Protein AF-A0A222XBS7-F1 (afdb_monomer)

Mean predicted aligned error: 4.64 Å

Nearest PDB structures (foldseek):
  6m87-assembly6_K  TM=3.406E-01  e=7.960E-01  Mus musculus
  4mhj-assembly7_J  TM=3.470E-01  e=5.100E+00  Mus musculus
  7k9z-assembly1_A  TM=3.052E-01  e=3.517E+00  Homo sapiens
  6o3g-assembly4_F  TM=3.095E-01  e=4.506E+00  Homo sapiens
  7mwn-assembly1_B  TM=2.338E-01  e=3.517E+00  Arabidopsis thaliana

Radius of gyration: 14.32 Å; Cα contacts (8 Å, |Δi|>4): 258; chains: 1; bounding box: 33×30×38 Å

Structure (mmCIF, N/CA/C/O backbone):
data_AF-A0A222XBS7-F1
#
_entry.id   AF-A0A222XBS7-F1
#
loop_
_atom_site.group_PDB
_atom_site.id
_atom_site.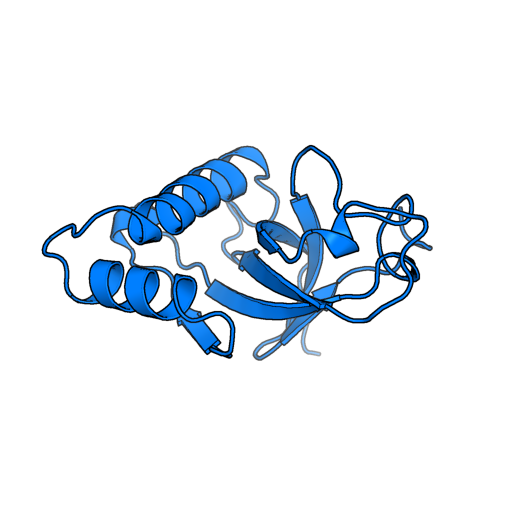type_symbol
_atom_site.label_atom_id
_atom_site.label_alt_id
_atom_site.label_comp_id
_atom_site.label_asym_id
_atom_site.label_entity_id
_atom_site.label_seq_id
_atom_site.pdbx_PDB_ins_code
_atom_site.Cartn_x
_atom_site.Cartn_y
_atom_site.Cartn_z
_atom_site.occupancy
_atom_site.B_iso_or_equiv
_atom_site.auth_seq_id
_atom_site.auth_comp_id
_atom_site.auth_asym_id
_atom_site.auth_atom_id
_atom_site.pdbx_PDB_model_num
ATOM 1 N N . MET A 1 1 ? 15.381 -9.037 20.025 1.00 43.22 1 MET A N 1
ATOM 2 C CA . MET A 1 1 ? 15.286 -9.435 18.605 1.00 43.22 1 MET A CA 1
ATOM 3 C C . MET A 1 1 ? 14.006 -8.826 18.069 1.00 43.22 1 MET A C 1
ATOM 5 O O . MET A 1 1 ? 12.941 -9.290 18.449 1.00 43.22 1 MET A O 1
ATOM 9 N N . ALA A 1 2 ? 14.094 -7.732 17.313 1.00 58.56 2 ALA A N 1
ATOM 10 C CA . ALA A 1 2 ? 12.919 -7.171 16.656 1.00 58.56 2 ALA A CA 1
ATOM 11 C C . ALA A 1 2 ? 12.590 -8.083 15.469 1.00 58.56 2 ALA A C 1
ATOM 13 O O . ALA A 1 2 ? 13.382 -8.199 14.538 1.00 58.56 2 ALA A O 1
ATOM 14 N N . ASN A 1 3 ? 11.491 -8.827 15.573 1.00 77.62 3 ASN A N 1
ATOM 15 C CA . ASN A 1 3 ? 11.035 -9.722 14.520 1.00 77.62 3 ASN A CA 1
ATOM 16 C C . ASN A 1 3 ? 10.213 -8.863 13.551 1.00 77.62 3 ASN A C 1
ATOM 18 O O . ASN A 1 3 ? 9.115 -8.448 13.910 1.00 77.62 3 ASN A O 1
ATOM 22 N N . ALA A 1 4 ? 10.758 -8.530 12.382 1.00 84.94 4 ALA A N 1
ATOM 23 C CA . ALA A 1 4 ? 10.040 -7.756 11.372 1.00 84.94 4 ALA A CA 1
ATOM 24 C C . ALA A 1 4 ? 9.126 -8.702 10.577 1.00 84.94 4 ALA A C 1
ATOM 26 O O . ALA A 1 4 ? 9.642 -9.548 9.835 1.00 84.94 4 ALA A O 1
ATOM 27 N N . PRO A 1 5 ? 7.789 -8.655 10.743 1.00 91.12 5 PRO A N 1
ATOM 28 C CA . PRO A 1 5 ? 6.917 -9.560 10.016 1.00 91.12 5 PRO A CA 1
ATOM 29 C C . PRO A 1 5 ? 6.955 -9.283 8.512 1.00 91.12 5 PRO A C 1
ATOM 31 O O . PRO A 1 5 ? 6.980 -8.136 8.064 1.00 91.12 5 PRO A O 1
ATOM 34 N N . LEU A 1 6 ? 6.899 -10.363 7.733 1.00 92.44 6 LEU A N 1
ATOM 35 C CA . LEU A 1 6 ? 6.630 -10.298 6.301 1.00 92.44 6 LEU A CA 1
ATOM 36 C C . LEU A 1 6 ? 5.175 -9.879 6.077 1.00 92.44 6 LEU A C 1
ATOM 38 O O . LEU A 1 6 ? 4.263 -10.641 6.426 1.00 92.44 6 LEU A O 1
ATOM 42 N N . VAL A 1 7 ? 5.001 -8.716 5.455 1.00 94.88 7 VAL A N 1
ATOM 43 C CA . VAL A 1 7 ? 3.720 -8.082 5.136 1.00 94.88 7 VAL A CA 1
ATOM 44 C C . VAL A 1 7 ? 3.527 -7.962 3.630 1.00 94.88 7 VAL A C 1
ATOM 46 O O . VAL A 1 7 ? 4.489 -7.896 2.860 1.00 94.88 7 VAL A O 1
ATOM 49 N N . PHE A 1 8 ? 2.268 -7.884 3.216 1.00 96.38 8 PHE A N 1
ATOM 50 C CA . PHE A 1 8 ? 1.899 -7.336 1.919 1.00 96.38 8 PHE A CA 1
ATOM 51 C C . PHE A 1 8 ? 1.577 -5.848 2.059 1.00 96.38 8 PHE A C 1
ATOM 53 O O . PHE A 1 8 ? 0.995 -5.408 3.049 1.00 96.38 8 PHE A O 1
ATOM 60 N N . ALA A 1 9 ? 1.962 -5.083 1.046 1.00 96.62 9 ALA A N 1
ATOM 61 C CA . ALA A 1 9 ? 1.707 -3.662 0.924 1.00 96.62 9 ALA A CA 1
ATOM 62 C C . ALA A 1 9 ? 1.010 -3.388 -0.412 1.00 96.62 9 ALA A C 1
ATOM 64 O O . ALA A 1 9 ? 1.493 -3.800 -1.468 1.00 96.62 9 ALA A O 1
ATOM 65 N N . ALA A 1 10 ? -0.127 -2.702 -0.371 1.00 97.56 10 ALA A N 1
ATOM 66 C CA . ALA A 1 10 ? -0.844 -2.260 -1.557 1.00 97.56 10 ALA A CA 1
ATOM 67 C C . ALA A 1 10 ? -0.351 -0.891 -2.026 1.00 97.56 10 ALA A C 1
ATOM 69 O O . ALA A 1 10 ? -0.157 0.021 -1.224 1.00 97.56 10 ALA A O 1
ATOM 70 N N . VAL A 1 11 ? -0.196 -0.733 -3.337 1.00 96.38 11 VAL A N 1
ATOM 71 C CA . VAL A 1 11 ? 0.113 0.551 -3.970 1.00 96.38 11 VAL A CA 1
ATOM 72 C C . VAL A 1 11 ? -1.174 1.365 -4.092 1.00 96.38 11 VAL A C 1
ATOM 74 O O . VAL A 1 11 ? -2.071 1.016 -4.863 1.00 96.38 11 VAL A O 1
ATOM 77 N N . VAL A 1 12 ? -1.247 2.461 -3.338 1.00 96.06 12 VAL A N 1
ATOM 78 C CA . VAL A 1 12 ? -2.358 3.427 -3.369 1.00 96.06 12 VAL A CA 1
ATOM 79 C C . VAL A 1 12 ? -2.185 4.389 -4.542 1.00 96.06 12 VAL A C 1
ATOM 81 O O . VAL A 1 12 ? -3.119 4.626 -5.302 1.00 96.06 12 VAL A O 1
ATOM 84 N N . GLN A 1 13 ? -0.968 4.904 -4.709 1.00 93.38 13 GLN A N 1
ATOM 85 C CA . GLN A 1 13 ? -0.567 5.810 -5.782 1.00 93.38 13 GLN A CA 1
ATOM 86 C C . GLN A 1 13 ? 0.900 5.558 -6.114 1.00 93.38 13 GLN A C 1
ATOM 88 O O . GLN A 1 13 ? 1.684 5.200 -5.241 1.00 93.38 13 GLN A O 1
ATOM 93 N N . ALA A 1 14 ? 1.285 5.740 -7.367 1.00 92.75 14 ALA A N 1
ATOM 94 C CA . ALA A 1 14 ? 2.671 5.642 -7.791 1.00 92.75 14 ALA A CA 1
ATOM 95 C C . ALA A 1 14 ? 2.890 6.511 -9.023 1.00 92.75 14 ALA A C 1
ATOM 97 O O . ALA A 1 14 ? 1.982 6.675 -9.839 1.00 92.75 14 ALA A O 1
ATOM 98 N N . ASN A 1 15 ? 4.099 7.050 -9.155 1.00 92.38 15 ASN A N 1
ATOM 99 C CA . ASN A 1 15 ? 4.522 7.694 -10.389 1.00 92.38 15 ASN A CA 1
ATOM 100 C C . ASN A 1 15 ? 4.479 6.692 -11.561 1.00 92.38 15 ASN A C 1
ATOM 102 O O . ASN A 1 15 ? 4.813 5.518 -11.388 1.00 92.38 15 ASN A O 1
ATOM 106 N N . SER A 1 16 ? 4.095 7.154 -12.754 1.00 90.19 16 SER A N 1
ATOM 107 C CA . SER A 1 16 ? 3.968 6.311 -13.951 1.00 90.19 16 SER A CA 1
ATOM 108 C C . SER A 1 16 ? 5.269 5.604 -14.343 1.00 90.19 16 SER A C 1
ATOM 110 O O . SER A 1 16 ? 5.205 4.485 -14.845 1.00 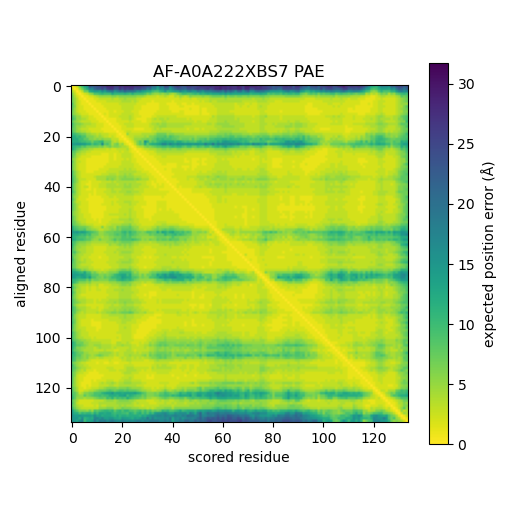90.19 16 SER A O 1
ATOM 112 N N . ALA A 1 17 ? 6.436 6.190 -14.048 1.00 91.12 17 ALA A N 1
ATOM 113 C CA . ALA A 1 17 ? 7.740 5.570 -14.296 1.00 91.12 17 ALA A CA 1
ATOM 114 C C . ALA A 1 17 ? 7.914 4.230 -13.561 1.00 91.12 17 ALA A C 1
ATOM 116 O O . ALA A 1 17 ? 8.646 3.362 -14.016 1.00 91.12 17 ALA A O 1
ATOM 117 N N . LEU A 1 18 ? 7.202 4.015 -12.449 1.00 91.81 18 LEU A N 1
ATOM 118 C CA . LEU A 1 18 ? 7.264 2.760 -11.694 1.00 91.81 18 LEU A CA 1
ATOM 119 C C . LEU A 1 18 ? 6.529 1.594 -12.368 1.00 91.81 18 LEU A C 1
ATOM 121 O O . LEU A 1 18 ? 6.628 0.462 -11.895 1.00 91.81 18 LEU A O 1
ATOM 125 N N . PHE A 1 19 ? 5.795 1.851 -13.452 1.00 91.25 19 PHE A N 1
ATOM 126 C CA . PHE A 1 19 ? 5.091 0.833 -14.234 1.00 91.25 19 PHE A CA 1
ATOM 127 C C . PHE A 1 19 ? 5.812 0.468 -15.537 1.00 91.25 19 PHE A C 1
ATOM 129 O O . PHE A 1 19 ? 5.403 -0.488 -16.195 1.00 91.25 19 PHE A O 1
ATOM 136 N N . ASP A 1 20 ? 6.871 1.195 -15.904 1.00 88.88 20 ASP A N 1
ATOM 137 C CA . ASP A 1 20 ? 7.667 0.921 -17.097 1.00 88.88 20 ASP A CA 1
ATOM 138 C C . ASP A 1 20 ? 9.011 0.281 -16.702 1.00 88.88 20 ASP A C 1
ATOM 140 O O . ASP A 1 20 ? 9.831 0.928 -16.051 1.00 88.88 20 ASP A O 1
ATOM 144 N N . PRO A 1 21 ? 9.280 -0.980 -17.088 1.00 83.75 21 PRO A N 1
ATOM 145 C CA . PRO A 1 21 ? 10.545 -1.638 -16.776 1.00 83.75 21 PRO A CA 1
ATOM 146 C C . PRO A 1 21 ? 11.755 -1.067 -17.529 1.00 83.75 21 PRO A C 1
ATOM 148 O O . PRO A 1 21 ? 12.886 -1.432 -17.202 1.00 83.75 21 PRO A O 1
ATOM 151 N N . ALA A 1 22 ? 11.549 -0.219 -18.543 1.00 84.88 22 ALA A N 1
ATOM 152 C CA . ALA A 1 22 ? 12.625 0.503 -19.217 1.00 84.88 22 ALA A CA 1
ATOM 153 C C . ALA A 1 22 ? 13.111 1.721 -18.412 1.00 84.88 22 ALA A C 1
ATOM 155 O O . ALA A 1 22 ? 14.231 2.190 -18.626 1.00 84.88 22 ALA A O 1
ATOM 156 N N . GLU A 1 23 ? 12.301 2.212 -17.472 1.00 83.50 23 GLU A N 1
ATOM 157 C CA . GLU A 1 23 ? 12.671 3.302 -16.580 1.00 83.50 23 GLU A CA 1
ATOM 158 C C . GLU A 1 23 ? 13.577 2.793 -15.447 1.00 83.50 23 GLU A C 1
ATOM 160 O O . GLU A 1 23 ? 13.410 1.699 -14.911 1.00 83.50 23 GLU A O 1
ATOM 165 N N . ALA A 1 24 ? 14.565 3.598 -15.053 1.00 75.94 24 ALA A N 1
ATOM 166 C CA . ALA A 1 24 ? 15.483 3.268 -13.952 1.00 75.94 24 ALA A CA 1
ATOM 167 C C . ALA A 1 24 ? 15.457 4.307 -12.821 1.00 75.94 24 ALA A C 1
ATOM 169 O O . ALA A 1 24 ? 16.155 4.168 -11.811 1.00 75.94 24 ALA A O 1
ATOM 170 N N . THR A 1 25 ? 14.652 5.354 -12.987 1.00 86.88 25 THR A N 1
ATOM 171 C CA . THR A 1 25 ? 14.639 6.518 -12.106 1.00 86.88 25 THR A CA 1
ATOM 172 C C . THR A 1 25 ? 13.940 6.198 -10.789 1.00 86.88 25 THR A C 1
ATOM 174 O O . THR A 1 25 ? 12.918 5.513 -10.760 1.00 86.88 25 THR A O 1
ATOM 177 N N . TRP A 1 26 ? 14.490 6.708 -9.686 1.00 89.50 26 TRP A N 1
ATOM 178 C CA . TRP A 1 26 ? 13.803 6.672 -8.400 1.00 89.50 26 TRP A CA 1
ATOM 179 C C . TRP A 1 26 ? 12.596 7.602 -8.437 1.00 89.50 26 TRP A C 1
ATOM 181 O O . TRP A 1 26 ? 12.738 8.790 -8.720 1.00 89.50 26 TRP A O 1
ATOM 191 N N . ALA A 1 27 ? 11.422 7.067 -8.131 1.00 91.62 27 ALA A N 1
ATOM 192 C CA . ALA A 1 27 ? 10.173 7.803 -8.193 1.00 91.62 27 ALA A CA 1
ATOM 193 C C . ALA A 1 27 ? 9.275 7.480 -6.985 1.00 91.62 27 ALA A C 1
ATOM 195 O O . ALA A 1 27 ? 9.395 6.399 -6.397 1.00 91.62 27 ALA A O 1
ATOM 196 N N . PRO A 1 28 ? 8.398 8.414 -6.579 1.00 92.88 28 PRO A N 1
ATOM 197 C CA . PRO A 1 28 ? 7.578 8.246 -5.390 1.00 92.88 28 PRO A CA 1
ATOM 198 C C . PRO A 1 28 ? 6.439 7.240 -5.605 1.00 92.88 28 PRO A C 1
ATOM 200 O O . PRO A 1 28 ? 5.818 7.167 -6.672 1.00 92.88 28 PRO A O 1
ATOM 203 N N . ALA A 1 29 ? 6.132 6.501 -4.544 1.00 94.00 29 ALA A N 1
ATOM 204 C CA . ALA A 1 29 ? 4.967 5.645 -4.404 1.00 94.00 29 ALA A CA 1
ATOM 205 C C . ALA A 1 29 ? 4.377 5.772 -2.998 1.00 94.00 29 ALA A C 1
ATOM 207 O O . ALA A 1 29 ? 5.094 5.877 -2.006 1.00 94.00 29 ALA A O 1
ATOM 208 N N . VAL A 1 30 ? 3.055 5.709 -2.915 1.00 95.69 30 VAL A N 1
ATOM 209 C CA . VAL A 1 30 ? 2.303 5.644 -1.669 1.00 95.69 30 VAL A CA 1
ATOM 210 C C . VAL A 1 30 ? 1.860 4.206 -1.452 1.00 95.69 30 VAL A C 1
ATOM 212 O O . VAL A 1 30 ? 1.138 3.633 -2.274 1.00 95.69 30 VAL A O 1
ATOM 215 N N . LEU A 1 31 ? 2.293 3.629 -0.337 1.00 96.19 31 LEU A N 1
ATOM 216 C CA . LEU A 1 31 ? 2.027 2.246 0.034 1.00 96.19 31 LEU A CA 1
ATOM 217 C C . LEU A 1 31 ? 1.149 2.181 1.275 1.00 96.19 31 LEU A C 1
ATOM 219 O O . LEU A 1 31 ? 1.296 2.988 2.190 1.00 96.19 31 LEU A O 1
ATOM 223 N N . LEU A 1 32 ? 0.280 1.177 1.319 1.00 96.88 32 LEU A N 1
ATOM 224 C CA . LEU A 1 32 ? -0.584 0.865 2.447 1.00 96.88 32 LEU A CA 1
ATOM 225 C C . LEU A 1 32 ? -0.330 -0.562 2.918 1.00 96.88 32 LEU A C 1
ATOM 227 O O . LEU A 1 32 ? -0.370 -1.490 2.116 1.00 96.88 32 LEU A O 1
ATOM 231 N N . TYR A 1 33 ? -0.101 -0.751 4.214 1.00 96.75 33 TYR A N 1
ATOM 232 C CA . TYR A 1 33 ? 0.112 -2.072 4.806 1.00 96.75 33 TYR A CA 1
ATOM 233 C C . TYR A 1 33 ? -0.463 -2.149 6.223 1.00 96.75 33 TYR A C 1
ATOM 235 O O . TYR A 1 33 ? -0.785 -1.138 6.848 1.00 96.75 33 TYR A O 1
ATOM 243 N N . THR A 1 34 ? -0.580 -3.364 6.749 1.00 95.75 34 THR A N 1
ATOM 244 C CA . THR A 1 34 ? -0.960 -3.619 8.141 1.00 95.75 34 THR A CA 1
ATOM 245 C C . THR A 1 34 ? -0.071 -4.704 8.735 1.00 95.75 34 THR A C 1
ATOM 247 O O . THR A 1 34 ? 0.478 -5.535 8.012 1.00 95.75 34 THR A O 1
ATOM 250 N N . THR A 1 35 ? 0.086 -4.683 10.055 1.00 94.12 35 THR A N 1
ATOM 251 C CA . THR A 1 35 ? 0.702 -5.758 10.842 1.00 94.12 35 THR A CA 1
ATOM 252 C C . THR A 1 35 ? -0.342 -6.608 11.572 1.00 94.12 35 THR A C 1
ATOM 254 O O . THR A 1 35 ? 0.034 -7.516 12.313 1.00 94.12 35 THR A O 1
ATOM 257 N N . ASP A 1 36 ? -1.638 -6.345 11.356 1.00 94.19 36 ASP A N 1
ATOM 258 C CA . ASP A 1 36 ? -2.730 -7.143 11.906 1.00 94.19 36 ASP A CA 1
ATOM 259 C C . ASP A 1 36 ? -2.666 -8.577 11.352 1.00 94.19 36 ASP A C 1
ATOM 261 O O . ASP A 1 36 ? -2.760 -8.757 10.134 1.00 94.19 36 ASP A O 1
ATOM 265 N N . PRO A 1 37 ? -2.522 -9.613 12.199 1.00 91.75 37 PRO A N 1
ATOM 266 C CA . PRO A 1 37 ? -2.340 -10.989 11.746 1.00 91.75 37 PRO A CA 1
ATOM 267 C C . PRO A 1 37 ? -3.434 -11.520 10.811 1.00 91.75 37 PRO A C 1
ATOM 269 O O . PRO A 1 37 ? -3.139 -12.398 10.001 1.00 91.75 37 PRO A O 1
ATOM 272 N N . ALA A 1 38 ? -4.668 -11.013 10.902 1.00 93.69 38 ALA A N 1
ATOM 273 C CA . ALA A 1 38 ? -5.770 -11.449 10.048 1.00 93.69 38 ALA A CA 1
ATOM 274 C C . ALA A 1 38 ? -5.647 -10.912 8.613 1.00 93.69 38 ALA A C 1
ATOM 276 O O . ALA A 1 38 ? -6.092 -11.573 7.678 1.00 93.69 38 ALA A O 1
ATOM 277 N N . HIS A 1 39 ? -5.007 -9.751 8.433 1.00 94.69 39 HIS A N 1
ATOM 278 C CA . HIS A 1 39 ? -4.940 -9.045 7.147 1.00 94.69 39 HIS A CA 1
ATOM 279 C C . HIS A 1 39 ? -3.512 -8.792 6.635 1.00 94.69 39 HIS A C 1
ATOM 281 O O . HIS A 1 39 ? -3.332 -8.287 5.528 1.00 94.69 39 HIS A O 1
ATOM 287 N N . ILE A 1 40 ? -2.481 -9.197 7.385 1.00 94.31 40 ILE A N 1
ATOM 288 C CA . ILE A 1 40 ? -1.056 -8.938 7.102 1.00 94.31 40 ILE A CA 1
ATOM 289 C C . ILE A 1 40 ? -0.587 -9.408 5.716 1.00 94.31 40 ILE A C 1
ATOM 291 O O . ILE A 1 40 ? 0.380 -8.878 5.168 1.00 94.31 40 ILE A O 1
ATOM 295 N N . ARG A 1 41 ? -1.266 -10.404 5.135 1.00 95.25 41 ARG A N 1
ATOM 296 C CA . ARG A 1 41 ? -1.030 -10.919 3.772 1.00 95.25 41 ARG A CA 1
ATOM 297 C C . ARG A 1 41 ? -2.322 -11.052 2.961 1.00 95.25 41 ARG A C 1
ATOM 299 O O . ARG A 1 41 ? -2.366 -11.788 1.978 1.00 95.25 41 ARG A O 1
ATOM 306 N N . ASP A 1 42 ? -3.372 -10.346 3.363 1.00 96.31 42 ASP A N 1
ATOM 307 C CA . ASP A 1 42 ? -4.639 -10.316 2.638 1.00 96.31 42 ASP A CA 1
ATOM 308 C C . ASP A 1 42 ? -4.568 -9.261 1.524 1.00 96.31 42 ASP A C 1
ATOM 310 O O . ASP A 1 42 ? -4.899 -8.087 1.702 1.00 96.31 42 ASP A O 1
ATOM 314 N N . GLY A 1 43 ? -4.065 -9.678 0.360 1.00 95.00 43 GLY A N 1
ATOM 315 C CA . GLY A 1 43 ? -3.888 -8.788 -0.790 1.00 95.00 43 GLY A CA 1
ATOM 316 C C . GLY A 1 43 ? -5.201 -8.239 -1.356 1.00 95.00 43 GLY A C 1
ATOM 317 O O . GLY A 1 43 ? -5.201 -7.169 -1.965 1.00 95.00 43 GLY A O 1
ATOM 318 N N . GLU A 1 44 ? -6.321 -8.940 -1.162 1.00 96.06 44 GLU A N 1
ATOM 319 C CA . GLU A 1 44 ? -7.626 -8.461 -1.613 1.00 96.06 44 GLU A CA 1
ATOM 320 C C . GLU A 1 44 ? -8.118 -7.329 -0.713 1.00 96.06 44 GLU A C 1
ATOM 322 O O . GLU A 1 44 ? -8.431 -6.245 -1.213 1.00 96.06 44 GLU A O 1
ATOM 327 N N . TRP A 1 45 ? -8.108 -7.540 0.605 1.00 97.25 45 TRP A N 1
ATOM 328 C CA . TRP A 1 45 ? -8.484 -6.510 1.569 1.00 97.25 45 TRP A CA 1
ATOM 329 C C . TRP A 1 45 ? -7.603 -5.264 1.437 1.00 97.25 45 TRP A C 1
ATOM 331 O O . TRP A 1 45 ? -8.121 -4.150 1.338 1.00 97.25 45 TRP A O 1
ATOM 341 N N . LEU A 1 46 ? -6.280 -5.441 1.335 1.00 97.62 46 LEU A N 1
ATOM 342 C CA . LEU A 1 46 ? -5.333 -4.333 1.169 1.00 97.62 46 LEU A CA 1
ATOM 343 C C . LEU A 1 46 ? -5.642 -3.494 -0.077 1.00 97.62 46 LEU A C 1
ATOM 345 O O . LEU A 1 46 ? -5.639 -2.265 -0.003 1.00 97.62 46 LEU A O 1
ATOM 349 N N . ARG A 1 47 ? -5.964 -4.135 -1.208 1.00 96.75 47 ARG A N 1
ATOM 350 C CA . ARG A 1 47 ? -6.393 -3.431 -2.426 1.00 96.75 47 ARG A CA 1
ATOM 351 C C . ARG A 1 47 ? -7.691 -2.665 -2.222 1.00 96.75 47 ARG A C 1
ATOM 353 O O . ARG A 1 47 ? -7.770 -1.512 -2.626 1.00 96.75 47 ARG A O 1
ATOM 360 N N . GLN A 1 48 ? -8.690 -3.271 -1.585 1.00 96.88 48 GLN A N 1
ATOM 361 C CA . GLN A 1 48 ? -9.968 -2.600 -1.330 1.00 96.88 48 GLN A CA 1
ATOM 362 C C . GLN A 1 48 ? -9.799 -1.371 -0.427 1.00 96.88 48 GLN A C 1
ATOM 364 O O . GLN A 1 48 ? -10.484 -0.364 -0.608 1.00 96.88 48 GLN A O 1
ATOM 369 N N . VAL A 1 49 ? -8.908 -1.426 0.568 1.00 97.31 49 VAL A N 1
ATOM 370 C CA . VAL A 1 49 ? -8.568 -0.250 1.386 1.00 97.31 49 VAL A CA 1
ATOM 371 C C . VAL A 1 49 ? -7.799 0.778 0.551 1.00 97.31 49 VAL A C 1
ATOM 373 O O . VAL A 1 49 ? -8.146 1.955 0.582 1.00 97.31 49 VAL A O 1
ATOM 376 N N . ALA A 1 50 ? -6.808 0.352 -0.236 1.00 97.19 50 ALA A N 1
ATOM 377 C CA . ALA A 1 50 ? -6.035 1.243 -1.098 1.00 97.19 50 ALA A CA 1
ATOM 378 C C . ALA A 1 50 ? -6.916 1.998 -2.107 1.00 97.19 50 ALA A C 1
ATOM 380 O O . ALA A 1 50 ? -6.769 3.208 -2.254 1.00 97.19 50 ALA A O 1
ATOM 381 N N . ASP A 1 51 ? -7.876 1.319 -2.736 1.00 96.06 51 ASP A N 1
ATOM 382 C CA . ASP A 1 51 ? -8.820 1.929 -3.678 1.00 96.06 51 ASP A CA 1
ATOM 383 C C . ASP A 1 51 ? -9.742 2.943 -2.980 1.00 96.06 51 ASP A C 1
ATOM 385 O O . ASP A 1 51 ? -10.002 4.023 -3.515 1.00 96.06 51 ASP A O 1
ATOM 389 N N . ARG A 1 52 ? -10.177 2.654 -1.744 1.00 95.94 52 ARG A N 1
ATOM 390 C CA . ARG A 1 52 ? -10.932 3.613 -0.920 1.00 95.94 52 ARG A CA 1
ATOM 391 C C . ARG A 1 52 ? -10.104 4.851 -0.575 1.00 95.94 52 ARG A C 1
ATOM 393 O O . ARG A 1 52 ? -10.634 5.954 -0.674 1.00 95.94 52 ARG A O 1
ATOM 400 N N . CYS A 1 53 ? -8.831 4.684 -0.214 1.00 95.44 53 CYS A N 1
ATOM 401 C CA . CYS A 1 53 ? -7.913 5.798 0.036 1.00 95.44 53 CYS A CA 1
ATOM 402 C C . CYS A 1 53 ? -7.697 6.640 -1.228 1.00 95.44 53 CYS A C 1
ATOM 404 O O . CYS A 1 53 ? -7.807 7.861 -1.171 1.00 95.44 53 CYS A O 1
ATOM 406 N N . ALA A 1 54 ? -7.444 6.002 -2.374 1.00 93.75 54 ALA A N 1
ATOM 407 C CA . ALA A 1 54 ? -7.236 6.693 -3.646 1.00 93.75 54 ALA A CA 1
ATOM 408 C C . ALA A 1 54 ? -8.460 7.533 -4.054 1.00 93.75 54 ALA A C 1
ATOM 410 O O . ALA A 1 54 ? -8.303 8.665 -4.510 1.00 93.75 54 ALA A O 1
ATOM 411 N N . ALA A 1 55 ? -9.675 7.032 -3.804 1.00 94.25 55 ALA A N 1
ATOM 412 C CA . ALA A 1 55 ? -10.917 7.751 -4.085 1.00 94.25 55 ALA A CA 1
ATOM 413 C C . ALA A 1 55 ? -11.090 9.051 -3.268 1.00 94.25 55 ALA A C 1
ATOM 415 O O . ALA A 1 55 ? -11.860 9.921 -3.671 1.00 94.25 55 ALA A O 1
ATOM 416 N N . LEU A 1 56 ? -10.382 9.225 -2.142 1.00 94.06 56 LEU A N 1
ATOM 417 C CA . LEU A 1 56 ? -10.431 10.461 -1.342 1.00 94.06 56 LEU A CA 1
ATOM 418 C C . LEU A 1 56 ? -9.791 11.662 -2.042 1.00 94.06 56 LEU A C 1
ATOM 420 O O . LEU A 1 56 ? -10.049 12.799 -1.660 1.00 94.06 56 LEU A O 1
ATOM 424 N N . ARG A 1 57 ? -8.985 11.433 -3.083 1.00 89.00 57 ARG A N 1
ATOM 425 C CA . ARG A 1 57 ? -8.426 12.515 -3.906 1.00 89.00 57 ARG A CA 1
ATOM 426 C C . ARG A 1 57 ? -9.509 13.271 -4.672 1.00 89.00 57 ARG A C 1
ATOM 428 O O . ARG A 1 57 ? -9.375 14.462 -4.927 1.00 89.00 57 ARG A O 1
ATOM 435 N N . GLU A 1 58 ? -10.584 12.577 -5.028 1.00 88.31 58 GLU A N 1
ATOM 436 C CA . GLU A 1 58 ? -11.622 13.089 -5.925 1.00 88.31 58 GLU A CA 1
ATOM 437 C C . GLU A 1 58 ? -12.844 13.629 -5.176 1.00 88.31 58 GLU A C 1
ATOM 439 O O . GLU A 1 58 ? -13.701 14.282 -5.774 1.00 88.31 58 GLU A O 1
ATOM 444 N N . ARG A 1 59 ? -12.958 13.367 -3.867 1.00 86.75 59 ARG A N 1
ATOM 445 C CA . ARG A 1 59 ? -14.142 13.740 -3.090 1.00 86.75 59 ARG A CA 1
ATOM 446 C C . ARG A 1 59 ? -13.820 14.139 -1.661 1.00 86.75 59 ARG A C 1
ATOM 448 O O . ARG A 1 59 ? -12.935 13.587 -1.020 1.00 86.75 59 ARG A O 1
ATOM 455 N N . ARG A 1 60 ? -14.650 15.037 -1.136 1.00 87.56 60 ARG A N 1
ATOM 456 C CA . ARG A 1 60 ? -14.754 15.291 0.301 1.00 87.56 60 ARG A CA 1
ATOM 457 C C . ARG A 1 60 ? -15.767 14.339 0.918 1.00 87.56 60 ARG A C 1
ATOM 459 O O . ARG A 1 60 ? -16.804 14.055 0.322 1.00 87.56 60 ARG A O 1
ATOM 466 N N . THR A 1 61 ? -15.462 13.876 2.116 1.00 89.12 61 THR A N 1
ATOM 467 C CA . THR A 1 61 ? -16.282 12.934 2.887 1.00 89.12 61 THR A CA 1
ATOM 468 C C . THR A 1 61 ? -16.943 13.606 4.085 1.00 89.12 61 THR A C 1
ATOM 470 O O . THR A 1 61 ? -17.946 13.108 4.590 1.00 89.12 61 THR A O 1
ATOM 473 N N . GLY A 1 62 ? -16.416 14.759 4.518 1.00 88.06 62 GLY A N 1
ATOM 474 C CA . GLY A 1 62 ? -16.840 15.448 5.734 1.00 88.06 62 GLY A CA 1
ATOM 475 C C . GLY A 1 62 ? -16.193 14.886 7.002 1.00 88.06 62 GLY A C 1
ATOM 476 O O . GLY A 1 62 ? -16.292 15.512 8.058 1.00 88.06 62 GLY A O 1
ATOM 477 N N . ASP A 1 63 ? -15.490 13.752 6.911 1.00 92.38 63 ASP A N 1
ATOM 478 C CA . ASP A 1 63 ? -14.617 13.272 7.974 1.00 92.38 63 ASP A CA 1
ATOM 479 C C . ASP A 1 63 ? -13.261 13.978 7.871 1.00 92.38 63 ASP A C 1
ATOM 481 O O . ASP A 1 63 ? -12.569 13.917 6.855 1.00 92.38 63 ASP A O 1
ATOM 485 N N . ARG A 1 64 ? -12.853 14.654 8.951 1.00 92.62 64 ARG A N 1
ATOM 486 C CA . ARG A 1 64 ? -11.615 15.446 8.982 1.00 92.62 64 ARG A CA 1
ATOM 487 C C . ARG A 1 64 ? -10.360 14.610 8.707 1.00 92.62 64 ARG A C 1
ATOM 489 O O . ARG A 1 64 ? -9.397 15.147 8.164 1.00 92.62 64 ARG A O 1
ATOM 496 N N . ARG A 1 65 ? -10.325 13.344 9.130 1.00 93.12 65 ARG A N 1
ATOM 497 C CA . ARG A 1 65 ? -9.163 12.464 8.938 1.00 93.12 65 ARG A CA 1
ATOM 498 C C . ARG A 1 65 ? -9.101 11.966 7.500 1.00 93.12 65 ARG A C 1
ATOM 500 O O . ARG A 1 65 ? -8.028 12.012 6.908 1.00 93.12 65 ARG A O 1
ATOM 507 N N . GLU A 1 66 ? -10.230 11.548 6.934 1.00 94.62 66 GLU A N 1
ATOM 508 C CA . GLU A 1 66 ? -10.303 11.152 5.521 1.00 94.62 66 GLU A CA 1
ATOM 509 C C . GLU A 1 66 ? -9.993 12.333 4.596 1.00 94.62 66 GLU A C 1
ATOM 511 O O . GLU A 1 66 ? -9.149 12.226 3.711 1.00 94.62 66 GLU A O 1
ATOM 516 N N . ASP A 1 67 ? -10.589 13.496 4.855 1.00 94.12 67 ASP A N 1
ATOM 517 C CA . ASP A 1 67 ? -10.358 14.710 4.071 1.00 94.12 67 ASP A CA 1
ATOM 518 C C . ASP A 1 67 ? -8.907 15.212 4.183 1.00 94.12 67 ASP A C 1
ATOM 520 O O . ASP A 1 67 ? -8.379 15.798 3.233 1.00 94.12 67 ASP A O 1
ATOM 524 N N . GLY A 1 68 ? -8.257 14.981 5.330 1.00 93.56 68 GLY A N 1
ATOM 525 C CA . GLY A 1 68 ? -6.832 15.238 5.532 1.00 93.56 68 GLY A CA 1
ATOM 526 C C . GLY A 1 68 ? -5.943 14.275 4.742 1.00 93.56 68 GLY A C 1
ATOM 527 O O . GLY A 1 68 ? -4.989 14.714 4.105 1.00 93.56 68 GLY A O 1
ATOM 528 N N . LEU A 1 69 ? -6.280 12.982 4.717 1.00 94.50 69 LEU A N 1
ATOM 529 C CA . LEU A 1 69 ? -5.572 11.999 3.894 1.00 94.50 69 LEU A CA 1
ATOM 530 C C . LEU A 1 69 ? -5.740 12.292 2.395 1.00 94.50 69 LEU A C 1
ATOM 532 O O . LEU A 1 69 ? -4.760 12.265 1.656 1.00 94.50 69 LEU A O 1
ATOM 536 N N . GLY A 1 70 ? -6.954 12.620 1.947 1.00 94.31 70 GLY A N 1
ATOM 537 C CA . GLY A 1 70 ? -7.217 13.008 0.559 1.00 94.31 70 GLY A CA 1
ATOM 538 C C . GLY A 1 70 ? -6.399 14.227 0.125 1.00 94.31 70 GLY A C 1
ATOM 539 O O . GLY A 1 70 ? -5.879 14.248 -0.988 1.00 94.31 70 GLY A O 1
ATOM 540 N N . PHE A 1 71 ? -6.218 15.206 1.020 1.00 92.44 71 PHE A N 1
ATOM 541 C CA . PHE A 1 71 ? -5.346 16.358 0.780 1.00 92.44 71 PHE A CA 1
ATOM 542 C C . PHE A 1 71 ? -3.880 15.942 0.590 1.00 92.44 71 PHE A C 1
ATOM 544 O O . PHE A 1 71 ? -3.281 16.313 -0.414 1.00 92.44 71 PHE A O 1
ATOM 551 N N . LEU A 1 72 ? -3.335 15.116 1.493 1.00 93.19 72 LEU A N 1
ATOM 552 C CA . LEU A 1 72 ? -1.956 14.614 1.395 1.00 93.19 72 LEU A CA 1
ATOM 553 C C . L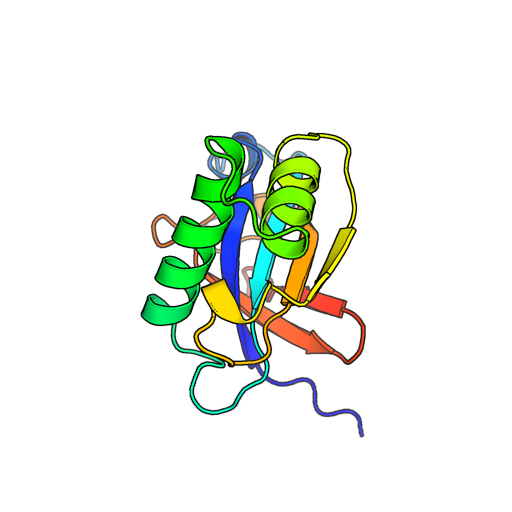EU A 1 72 ? -1.712 13.817 0.108 1.00 93.19 72 LEU A C 1
ATOM 555 O O . LEU A 1 72 ? -0.669 13.960 -0.516 1.00 93.19 72 LEU A O 1
ATOM 559 N N . LEU A 1 73 ? -2.679 12.996 -0.311 1.00 92.00 73 LEU A N 1
ATOM 560 C CA . LEU A 1 73 ? -2.591 12.215 -1.549 1.00 92.00 73 LEU A CA 1
ATOM 561 C C . LEU A 1 73 ? -2.645 13.080 -2.816 1.00 92.00 73 LEU A C 1
ATOM 563 O O . LEU A 1 73 ? -2.197 12.649 -3.879 1.00 92.00 73 LEU A O 1
ATOM 567 N N . ASN A 1 74 ? -3.238 14.271 -2.735 1.00 90.06 74 ASN A N 1
ATOM 568 C CA . ASN A 1 74 ? -3.330 15.181 -3.869 1.00 90.06 74 ASN A CA 1
ATOM 569 C C . ASN A 1 74 ? -2.089 16.070 -4.025 1.00 90.06 74 ASN A C 1
ATOM 571 O O . ASN A 1 74 ? -1.860 16.607 -5.106 1.00 90.06 74 ASN A O 1
ATOM 575 N N . GLU A 1 75 ? -1.287 16.223 -2.974 1.00 86.31 75 GLU A N 1
ATOM 576 C CA . GLU A 1 75 ? -0.021 16.942 -3.050 1.00 86.31 75 GLU A CA 1
ATOM 577 C C . GLU A 1 75 ? 1.107 16.012 -3.510 1.00 86.31 75 GLU A C 1
ATOM 579 O O . GLU A 1 75 ? 1.574 15.156 -2.767 1.00 86.31 75 GLU A O 1
ATOM 584 N N . GLU A 1 76 ? 1.576 16.191 -4.746 1.00 71.56 76 GLU A N 1
ATOM 585 C CA . GLU A 1 76 ? 2.594 15.316 -5.352 1.00 71.56 76 GLU A CA 1
ATOM 586 C C . GLU A 1 76 ? 3.951 15.336 -4.623 1.00 71.56 76 GLU A C 1
ATOM 588 O O . GLU A 1 76 ? 4.692 14.357 -4.690 1.00 71.56 76 GLU A O 1
ATOM 593 N N . GLU A 1 77 ? 4.263 16.418 -3.901 1.00 75.38 77 GLU A N 1
ATOM 594 C CA . GLU A 1 77 ? 5.493 16.562 -3.106 1.00 75.38 77 GLU A CA 1
ATOM 595 C C . GLU A 1 77 ? 5.325 16.141 -1.637 1.00 75.38 77 GLU A C 1
ATOM 597 O O . GLU A 1 77 ? 6.298 16.116 -0.874 1.00 75.38 77 GLU A O 1
ATOM 602 N N . SER A 1 78 ? 4.104 15.805 -1.211 1.00 82.00 78 SER A N 1
ATOM 603 C CA . SER A 1 78 ? 3.853 15.438 0.178 1.00 82.00 78 SER A CA 1
ATOM 604 C C . SER A 1 78 ? 4.533 14.109 0.511 1.00 82.00 78 SER A C 1
ATOM 606 O O . SER A 1 78 ? 4.290 13.076 -0.105 1.00 82.00 78 SER A O 1
ATOM 608 N N . THR A 1 79 ? 5.381 14.133 1.539 1.00 89.25 79 THR A N 1
ATOM 609 C CA . THR A 1 79 ? 5.959 12.937 2.159 1.00 89.25 79 THR A CA 1
ATOM 610 C C . THR A 1 79 ? 5.329 12.758 3.531 1.00 89.25 79 THR A C 1
ATOM 612 O O . THR A 1 79 ? 5.422 13.643 4.382 1.00 89.25 79 THR A O 1
ATOM 615 N N . PHE A 1 80 ? 4.690 11.615 3.759 1.00 93.12 80 PHE A N 1
ATOM 616 C CA . PHE A 1 80 ? 3.991 11.334 5.012 1.00 93.12 80 PHE A CA 1
ATOM 617 C C . PHE A 1 80 ? 4.099 9.862 5.416 1.00 93.12 80 PHE A C 1
ATOM 619 O O . PHE A 1 80 ? 4.328 8.991 4.578 1.00 93.12 80 PHE A O 1
ATOM 626 N N . ASP A 1 81 ? 3.908 9.603 6.708 1.00 94.50 81 ASP A N 1
ATOM 627 C CA . ASP A 1 81 ? 3.718 8.283 7.315 1.00 94.50 81 ASP A CA 1
ATOM 628 C C . ASP A 1 81 ? 2.667 8.444 8.418 1.00 94.50 81 ASP A C 1
ATOM 630 O O . ASP A 1 81 ? 2.931 9.066 9.451 1.00 94.50 81 ASP A O 1
ATOM 634 N N . ILE A 1 82 ? 1.451 7.963 8.161 1.00 94.38 82 ILE A N 1
ATOM 635 C CA . ILE A 1 82 ? 0.314 8.116 9.073 1.00 94.38 82 ILE A CA 1
ATOM 636 C C . ILE A 1 82 ? -0.502 6.829 9.174 1.00 94.38 82 ILE A C 1
ATOM 638 O O . ILE A 1 82 ? -0.425 5.929 8.334 1.00 94.38 82 ILE A O 1
ATOM 642 N N . GLU A 1 83 ? -1.334 6.755 10.207 1.00 95.44 83 GLU A N 1
ATOM 643 C CA . GLU A 1 83 ? -2.364 5.727 10.301 1.00 95.44 83 GLU A CA 1
ATOM 644 C C . GLU A 1 83 ? -3.518 6.023 9.340 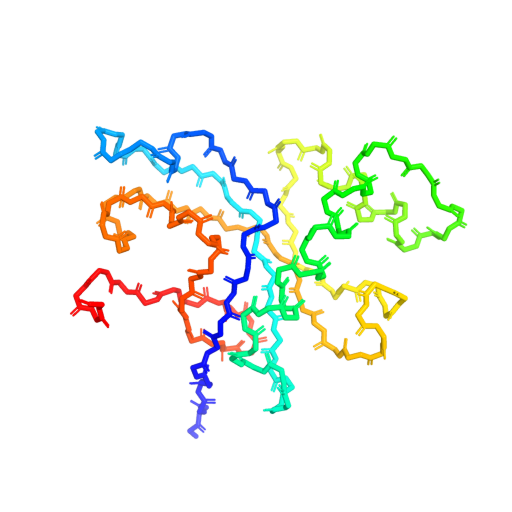1.00 95.44 83 GLU A C 1
ATOM 646 O O . GLU A 1 83 ? -3.968 7.163 9.194 1.00 95.44 83 GLU A O 1
ATOM 651 N N . VAL A 1 84 ? -4.020 4.971 8.699 1.00 96.06 84 VAL A N 1
ATOM 652 C CA . VAL A 1 84 ? -5.193 5.047 7.831 1.00 96.06 84 VAL A CA 1
ATOM 653 C C . VAL A 1 84 ? -6.432 5.298 8.701 1.00 96.06 84 VAL A C 1
ATOM 655 O O . VAL A 1 84 ? -6.594 4.629 9.726 1.00 96.06 84 VAL A O 1
ATOM 658 N N . PRO A 1 85 ? -7.334 6.222 8.317 1.00 95.94 85 PRO A N 1
ATOM 659 C CA . PRO A 1 85 ? -8.593 6.427 9.024 1.00 95.94 85 PRO A CA 1
ATOM 660 C C . PRO A 1 85 ? -9.350 5.099 9.250 1.00 95.94 85 PRO A C 1
ATOM 662 O O . PRO A 1 85 ? -9.595 4.373 8.283 1.00 95.94 85 PRO A O 1
ATOM 665 N N . PRO A 1 86 ? -9.759 4.770 10.495 1.00 94.44 86 PRO A N 1
ATOM 666 C CA . PRO A 1 86 ? -10.403 3.488 10.813 1.00 94.44 86 PRO A CA 1
ATOM 667 C C . PRO A 1 86 ? -11.691 3.207 10.028 1.00 94.44 86 PRO A C 1
ATOM 669 O O . PRO A 1 86 ? -12.065 2.055 9.812 1.00 94.44 86 PRO A O 1
ATOM 672 N N . THR A 1 87 ? -12.370 4.260 9.579 1.00 94.06 87 THR A N 1
ATOM 673 C CA . THR A 1 87 ? -13.548 4.213 8.704 1.00 94.06 87 THR A CA 1
ATOM 674 C C . THR A 1 87 ? -13.251 3.561 7.350 1.00 94.06 87 THR A C 1
ATOM 676 O O . THR A 1 87 ? -14.103 2.863 6.799 1.00 94.06 87 THR A O 1
ATOM 679 N N . LEU A 1 88 ? -12.023 3.699 6.840 1.00 94.50 88 LEU A N 1
ATOM 680 C CA . LEU A 1 88 ? -11.568 3.083 5.591 1.00 94.50 88 LEU A CA 1
ATOM 681 C C . LEU A 1 88 ? -11.080 1.648 5.785 1.00 94.50 88 LEU A C 1
ATOM 683 O O . LEU A 1 88 ? -10.999 0.902 4.817 1.00 94.50 88 LEU A O 1
ATOM 687 N N . THR A 1 89 ? -10.748 1.241 7.008 1.00 95.25 89 THR A N 1
ATOM 688 C CA . THR A 1 89 ? -10.205 -0.097 7.294 1.00 95.25 89 THR A CA 1
ATOM 689 C C . THR A 1 89 ? -11.208 -1.017 7.982 1.00 95.25 89 THR A C 1
ATOM 691 O O . THR A 1 89 ? -10.967 -2.216 8.075 1.00 95.25 89 THR A O 1
ATOM 694 N N . GLY A 1 90 ? -12.342 -0.488 8.451 1.00 92.75 90 GLY A N 1
ATOM 695 C CA . GLY A 1 90 ? -13.277 -1.241 9.288 1.00 92.75 90 GLY A CA 1
ATOM 696 C C . GLY A 1 90 ? -12.753 -1.456 10.712 1.00 92.75 90 GLY A C 1
ATOM 697 O O . GLY A 1 90 ? -13.096 -2.448 11.345 1.00 92.75 90 GLY A O 1
ATOM 698 N N . GLY A 1 91 ? -11.904 -0.548 11.208 1.00 93.75 91 GLY A N 1
ATOM 699 C CA . GLY A 1 91 ? -11.325 -0.608 12.554 1.00 93.75 91 GLY A CA 1
ATOM 700 C C . GLY A 1 91 ? -9.972 -1.315 12.654 1.00 93.75 91 GLY A C 1
ATOM 701 O O . GLY A 1 91 ? -9.355 -1.271 13.714 1.00 93.75 91 GLY A O 1
ATOM 702 N N . VAL A 1 92 ? -9.481 -1.922 11.570 1.00 95.88 92 VAL A N 1
ATOM 703 C CA . VAL A 1 92 ? -8.149 -2.546 11.527 1.00 95.88 92 VAL A CA 1
ATOM 704 C C . VAL A 1 92 ? -7.070 -1.465 11.482 1.00 95.88 92 VAL A C 1
ATOM 706 O O . VAL A 1 92 ? -7.142 -0.539 10.669 1.00 95.88 92 VAL A O 1
ATOM 709 N N . THR A 1 93 ? -6.041 -1.590 12.317 1.00 94.94 93 THR A N 1
ATOM 710 C CA . THR A 1 93 ? -4.893 -0.678 12.286 1.00 94.94 93 THR A CA 1
ATOM 711 C C . THR A 1 93 ? -4.085 -0.907 11.012 1.00 94.94 93 THR A C 1
ATOM 713 O O . THR A 1 93 ? -3.506 -1.975 10.815 1.00 94.94 93 THR A O 1
ATOM 716 N N . ALA A 1 94 ? -4.014 0.100 10.147 1.00 95.81 94 ALA A N 1
ATOM 717 C CA . ALA A 1 94 ? -3.184 0.088 8.947 1.00 95.81 94 ALA A CA 1
ATOM 718 C C . ALA A 1 94 ? -2.396 1.393 8.843 1.00 95.81 94 ALA A C 1
ATOM 720 O O . ALA A 1 94 ? -2.830 2.435 9.338 1.00 95.81 94 ALA A O 1
ATOM 721 N N . LYS A 1 95 ? -1.244 1.334 8.179 1.00 95.75 95 LYS A N 1
ATOM 722 C CA . LYS A 1 95 ? -0.397 2.492 7.901 1.00 95.75 95 LYS A CA 1
ATOM 723 C C . LYS A 1 95 ? -0.384 2.780 6.411 1.00 95.75 95 LYS A C 1
ATOM 725 O O . LYS A 1 95 ? -0.430 1.860 5.594 1.00 95.75 95 LYS A O 1
ATOM 730 N N . ILE A 1 96 ? -0.294 4.060 6.082 1.00 95.81 96 ILE A N 1
ATOM 731 C CA . ILE A 1 96 ? -0.085 4.553 4.728 1.00 95.81 96 ILE A CA 1
ATOM 732 C C . ILE A 1 96 ? 1.097 5.517 4.737 1.00 95.81 96 ILE A C 1
ATOM 734 O O . ILE A 1 96 ? 1.160 6.426 5.568 1.00 95.81 96 ILE A O 1
ATOM 738 N N . LEU A 1 97 ? 2.049 5.295 3.834 1.00 95.12 97 LEU A N 1
ATOM 739 C CA . LEU A 1 97 ? 3.268 6.091 3.766 1.00 95.12 97 LEU A CA 1
ATOM 740 C C . LEU A 1 97 ? 3.723 6.357 2.338 1.00 95.12 97 LEU A C 1
ATOM 742 O O . LEU A 1 97 ? 3.425 5.594 1.420 1.00 95.12 97 LEU A O 1
ATOM 746 N N . THR A 1 98 ? 4.509 7.414 2.186 1.00 94.12 98 THR A N 1
ATOM 747 C CA . THR A 1 98 ? 5.253 7.720 0.963 1.00 94.12 98 THR A CA 1
ATOM 748 C C . THR A 1 98 ? 6.638 7.083 1.026 1.00 94.12 98 THR A C 1
ATOM 750 O O . THR A 1 98 ? 7.337 7.193 2.031 1.00 94.12 98 THR A O 1
ATOM 753 N N . THR A 1 99 ? 7.054 6.432 -0.053 1.00 91.56 99 THR A N 1
ATOM 754 C CA . THR A 1 99 ? 8.407 5.901 -0.236 1.00 91.56 99 THR A CA 1
ATOM 755 C C . THR A 1 99 ? 8.883 6.162 -1.661 1.00 91.56 99 THR A C 1
ATOM 757 O O . THR A 1 99 ? 8.084 6.468 -2.543 1.00 91.56 99 THR A O 1
ATOM 760 N N . TYR A 1 100 ? 10.183 6.030 -1.898 1.00 91.19 100 TYR A N 1
ATOM 761 C CA . TYR A 1 100 ? 10.764 6.102 -3.232 1.00 91.19 100 TYR A CA 1
ATOM 762 C C . TYR A 1 100 ? 11.151 4.700 -3.671 1.00 91.19 100 TYR A C 1
ATOM 764 O O . TYR A 1 100 ? 11.753 3.951 -2.906 1.00 91.19 100 TYR A O 1
ATOM 772 N N . LEU A 1 101 ? 10.800 4.348 -4.903 1.00 90.50 101 LEU A N 1
ATOM 773 C CA . LEU A 1 101 ? 11.080 3.052 -5.509 1.00 90.50 101 LEU A CA 1
ATOM 774 C C . LEU A 1 101 ? 11.845 3.261 -6.811 1.00 90.50 101 LEU A C 1
ATOM 776 O O . LEU A 1 101 ? 11.736 4.313 -7.432 1.00 90.50 101 LEU A O 1
ATOM 780 N N . SER A 1 102 ? 12.596 2.254 -7.239 1.00 89.00 102 SER A N 1
ATOM 781 C CA . SER A 1 102 ? 13.165 2.197 -8.585 1.00 89.00 102 SER A CA 1
ATOM 782 C C . SER A 1 102 ? 12.627 0.939 -9.264 1.00 89.00 102 SER A C 1
ATOM 784 O O . SER A 1 102 ? 12.598 -0.111 -8.617 1.00 89.00 102 SER A O 1
ATOM 786 N N . PRO A 1 103 ? 12.230 0.989 -10.546 1.00 86.00 103 PRO A N 1
ATOM 787 C CA . PRO A 1 103 ? 11.709 -0.185 -11.247 1.00 86.00 103 PRO A CA 1
ATOM 788 C C . PRO A 1 103 ? 12.679 -1.379 -11.171 1.00 86.00 103 PRO A C 1
ATOM 790 O O . PRO A 1 103 ? 12.266 -2.510 -10.922 1.00 86.00 103 PRO A O 1
ATOM 793 N N . GLY A 1 104 ? 13.994 -1.127 -11.210 1.00 83.81 104 GLY A N 1
ATOM 794 C CA . GLY A 1 104 ? 15.030 -2.158 -11.090 1.00 83.81 104 GLY A CA 1
ATOM 795 C C . GLY A 1 104 ? 15.055 -2.938 -9.764 1.00 83.81 104 GLY A C 1
ATOM 796 O O . GLY A 1 104 ? 15.598 -4.045 -9.733 1.00 83.81 104 GLY A O 1
ATOM 797 N N . THR A 1 105 ? 14.472 -2.411 -8.679 1.00 83.88 105 THR A N 1
ATOM 798 C CA . THR A 1 105 ? 14.378 -3.120 -7.387 1.00 83.88 105 THR A CA 1
ATOM 799 C C . THR A 1 105 ? 13.104 -3.955 -7.256 1.00 83.88 105 THR A C 1
ATOM 801 O O . THR A 1 105 ? 13.041 -4.832 -6.389 1.00 83.88 105 THR A O 1
ATOM 804 N N . LEU A 1 106 ? 12.118 -3.724 -8.129 1.00 86.81 106 LEU A N 1
ATOM 805 C CA . LEU A 1 106 ? 10.810 -4.365 -8.103 1.00 86.81 106 LEU A CA 1
ATOM 806 C C . LEU A 1 106 ? 10.805 -5.731 -8.813 1.00 86.81 106 LEU A C 1
ATOM 808 O O . LEU A 1 106 ? 11.581 -5.972 -9.749 1.00 86.81 106 LEU A O 1
ATOM 812 N N . PRO A 1 107 ? 9.908 -6.647 -8.405 1.00 81.06 107 PRO A N 1
ATOM 813 C CA . PRO A 1 107 ? 9.686 -7.894 -9.128 1.00 81.06 107 PRO A CA 1
ATOM 814 C C . PRO A 1 107 ? 9.256 -7.617 -10.569 1.00 81.06 107 PRO A C 1
ATOM 816 O O . PRO A 1 107 ? 8.369 -6.812 -10.824 1.00 81.06 107 PRO A O 1
ATOM 819 N N . GLY A 1 108 ? 9.905 -8.270 -11.534 1.00 82.12 108 GLY A N 1
ATOM 820 C CA . GLY A 1 108 ? 9.615 -8.042 -12.955 1.00 82.12 108 GLY A CA 1
ATOM 821 C C . GLY A 1 108 ? 10.044 -6.669 -13.490 1.00 82.12 108 GLY A C 1
ATOM 822 O O . GLY A 1 108 ? 9.810 -6.393 -14.661 1.00 82.12 108 GLY A O 1
ATOM 823 N N . GLY A 1 109 ? 10.715 -5.844 -12.681 1.00 87.81 109 GLY A N 1
ATOM 824 C CA . GLY A 1 109 ? 11.178 -4.526 -13.102 1.00 87.81 109 GLY A CA 1
ATOM 825 C C . GLY A 1 109 ? 10.107 -3.437 -13.054 1.00 87.81 109 GLY A C 1
ATOM 826 O O . GLY A 1 109 ? 10.360 -2.369 -13.574 1.00 87.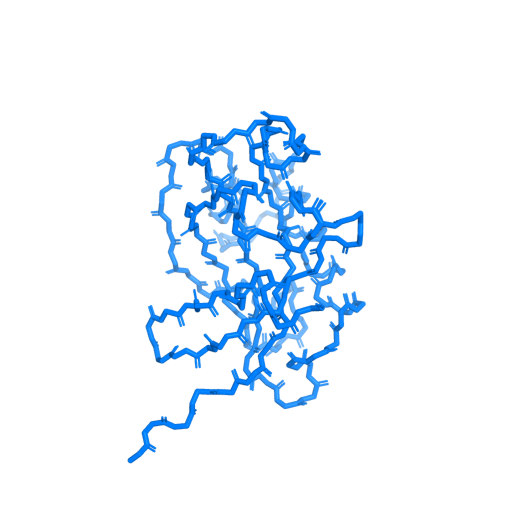81 109 GLY A O 1
ATOM 827 N N . ALA A 1 110 ? 8.920 -3.688 -12.496 1.00 91.06 110 ALA A N 1
ATOM 828 C CA . ALA A 1 110 ? 7.826 -2.718 -12.440 1.00 91.06 110 ALA A CA 1
ATOM 829 C C . ALA A 1 110 ? 6.863 -3.051 -11.291 1.00 91.06 110 ALA A C 1
ATOM 831 O O . ALA A 1 110 ? 6.879 -4.157 -10.747 1.00 91.06 110 ALA A O 1
ATOM 832 N N . ILE A 1 111 ? 5.989 -2.113 -10.924 1.00 92.31 111 ILE A N 1
ATOM 833 C CA . ILE A 1 111 ? 4.877 -2.403 -10.016 1.00 92.31 111 ILE A CA 1
ATOM 834 C C . ILE A 1 111 ? 3.964 -3.443 -10.688 1.00 92.31 111 ILE A C 1
ATOM 836 O O . ILE A 1 111 ? 3.505 -3.222 -11.811 1.00 92.31 111 ILE A O 1
ATOM 840 N N . PRO A 1 112 ? 3.660 -4.571 -10.022 1.00 91.69 112 PRO A N 1
ATOM 841 C CA . PRO A 1 112 ? 2.827 -5.609 -10.610 1.00 91.69 112 PRO A CA 1
ATOM 842 C C . PRO A 1 112 ? 1.394 -5.110 -10.828 1.00 91.69 112 PRO A C 1
ATOM 844 O O . PRO A 1 112 ? 0.889 -4.282 -10.071 1.00 91.69 112 PRO A O 1
ATOM 847 N N . ALA A 1 113 ? 0.690 -5.677 -11.813 1.00 90.38 113 ALA A N 1
ATOM 848 C CA . ALA A 1 113 ? -0.674 -5.265 -12.171 1.00 90.38 113 ALA A CA 1
ATOM 849 C C . ALA A 1 113 ? -1.676 -5.369 -11.003 1.00 90.38 113 ALA A C 1
ATOM 851 O O . ALA A 1 113 ? -2.601 -4.567 -10.887 1.00 90.38 113 ALA A O 1
ATOM 852 N N . HIS A 1 114 ? -1.472 -6.329 -10.097 1.00 91.44 114 HIS A N 1
ATOM 853 C CA . HIS A 1 114 ? -2.282 -6.470 -8.886 1.00 91.44 114 HIS A CA 1
ATOM 854 C C . HIS A 1 114 ? -1.915 -5.460 -7.784 1.00 91.44 114 HIS A C 1
ATOM 856 O O . HIS A 1 114 ? -2.532 -5.488 -6.726 1.00 91.44 114 HIS A O 1
ATOM 862 N N . ARG A 1 115 ? -0.928 -4.578 -7.996 1.00 94.50 115 ARG A N 1
ATOM 863 C CA . ARG A 1 115 ? -0.531 -3.493 -7.082 1.00 94.50 115 ARG A CA 1
ATOM 864 C C . ARG A 1 115 ? -0.197 -3.952 -5.658 1.00 94.50 115 ARG A C 1
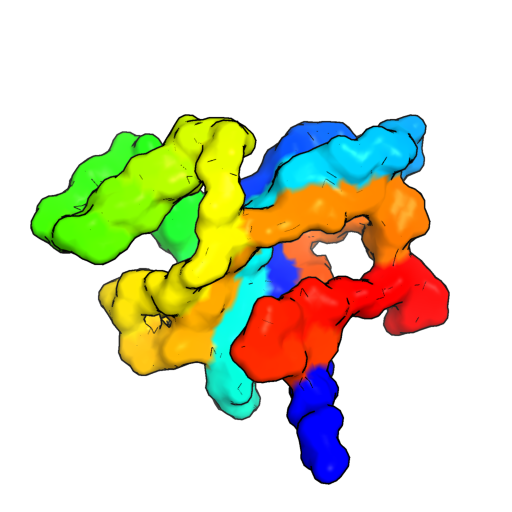ATOM 866 O O . ARG A 1 115 ? -0.369 -3.185 -4.720 1.00 94.50 115 ARG A O 1
ATOM 873 N N . ILE A 1 116 ? 0.281 -5.185 -5.487 1.00 95.75 116 ILE A N 1
ATOM 874 C CA . ILE A 1 116 ? 0.725 -5.711 -4.186 1.00 95.75 116 ILE A CA 1
ATOM 875 C C . ILE A 1 116 ? 2.225 -5.961 -4.240 1.00 95.75 116 ILE A C 1
ATOM 877 O O . ILE A 1 116 ? 2.713 -6.597 -5.169 1.00 95.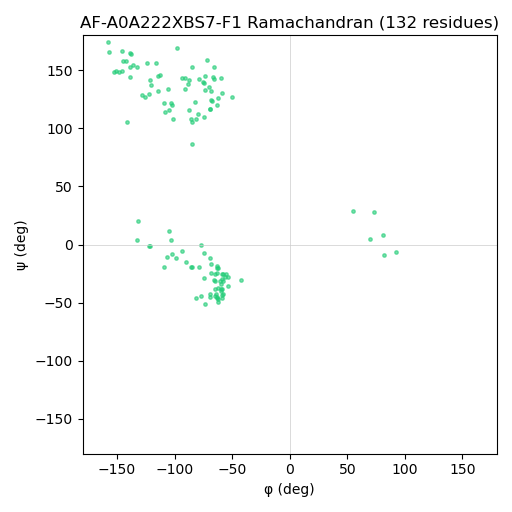75 116 ILE A O 1
ATOM 881 N N . LEU A 1 117 ? 2.937 -5.486 -3.227 1.00 94.25 117 LEU A N 1
ATOM 882 C CA . LEU A 1 117 ? 4.362 -5.695 -3.016 1.00 94.25 117 LEU A CA 1
ATOM 883 C C . LEU A 1 117 ? 4.552 -6.379 -1.659 1.00 94.25 117 LEU A C 1
ATOM 885 O O . LEU A 1 117 ? 3.847 -6.076 -0.702 1.00 94.25 117 LEU A O 1
ATOM 889 N N . ALA A 1 118 ? 5.493 -7.306 -1.558 1.00 93.44 118 ALA A N 1
ATOM 890 C CA . ALA A 1 118 ? 5.907 -7.905 -0.296 1.00 93.44 118 ALA A CA 1
ATOM 891 C C . ALA A 1 118 ? 7.072 -7.122 0.326 1.00 93.44 118 ALA A C 1
ATOM 893 O O . ALA A 1 118 ? 7.974 -6.653 -0.376 1.00 93.44 118 ALA A O 1
ATOM 894 N N . GLY A 1 119 ? 7.069 -7.010 1.652 1.00 92.31 119 GLY A N 1
ATOM 895 C CA . GLY A 1 119 ? 8.101 -6.317 2.417 1.00 92.31 119 GLY A CA 1
ATOM 896 C C . GLY A 1 119 ? 8.161 -6.769 3.872 1.00 92.31 119 GLY A C 1
ATOM 897 O O . GLY A 1 119 ? 7.332 -7.548 4.336 1.00 92.31 119 GLY A O 1
ATOM 898 N N . LEU A 1 120 ? 9.154 -6.276 4.599 1.00 91.88 120 LEU A N 1
ATOM 899 C CA . LEU A 1 120 ? 9.309 -6.457 6.035 1.00 91.88 120 LEU A CA 1
ATOM 900 C C . LEU A 1 120 ? 8.888 -5.169 6.739 1.00 91.88 120 LEU A C 1
ATOM 902 O O . LEU A 1 120 ? 9.442 -4.102 6.468 1.00 91.88 120 LEU A O 1
ATOM 906 N N . ALA A 1 121 ? 7.908 -5.273 7.633 1.00 91.12 121 ALA A N 1
ATOM 907 C CA . ALA A 1 121 ? 7.484 -4.152 8.458 1.00 91.12 121 ALA A CA 1
ATOM 908 C C . ALA A 1 121 ? 8.323 -4.091 9.736 1.00 91.12 121 ALA A C 1
ATOM 910 O O . ALA A 1 121 ? 8.254 -4.979 10.583 1.00 91.12 121 ALA A O 1
ATOM 911 N N . TRP A 1 122 ? 9.092 -3.026 9.892 1.00 85.25 122 TRP A N 1
ATOM 912 C CA . TRP A 1 122 ? 9.769 -2.667 11.133 1.00 85.25 122 TRP A CA 1
ATOM 913 C C . TRP A 1 122 ? 8.950 -1.607 11.878 1.00 85.25 122 TRP A C 1
ATOM 915 O O . TRP A 1 122 ? 8.019 -1.026 11.322 1.00 85.25 122 TRP A O 1
ATOM 925 N N . GLU A 1 123 ? 9.299 -1.316 13.136 1.00 73.00 123 GLU A N 1
ATOM 926 C CA . GLU A 1 123 ? 8.554 -0.352 13.971 1.00 73.00 123 GLU A CA 1
ATOM 927 C C . GLU A 1 123 ? 8.373 1.027 13.312 1.00 73.00 123 GLU A C 1
ATOM 929 O O . GLU A 1 123 ? 7.399 1.721 13.599 1.00 73.00 123 GLU A O 1
ATOM 934 N N . LYS A 1 124 ? 9.299 1.431 12.433 1.00 72.75 124 LYS A N 1
ATOM 935 C CA . LYS A 1 124 ? 9.303 2.758 11.797 1.00 72.75 124 LYS A CA 1
ATOM 936 C C . LYS A 1 124 ? 9.521 2.747 10.288 1.00 72.75 124 LYS A C 1
ATOM 938 O O . LYS A 1 124 ? 9.639 3.813 9.698 1.00 72.75 124 LYS A O 1
ATOM 943 N N . GLU A 1 125 ? 9.604 1.580 9.662 1.00 83.50 125 GLU A N 1
ATOM 944 C CA . GLU A 1 125 ? 9.904 1.497 8.233 1.00 83.50 125 GLU A CA 1
ATOM 945 C C . GLU A 1 125 ? 9.278 0.260 7.593 1.00 83.50 125 GLU A C 1
ATOM 947 O O . GLU A 1 125 ? 9.115 -0.784 8.224 1.00 83.50 125 GLU A O 1
ATOM 952 N N . LEU A 1 126 ? 8.941 0.386 6.314 1.00 88.12 126 LEU A N 1
ATOM 953 C CA . LEU A 1 126 ? 8.576 -0.727 5.453 1.00 88.12 126 LEU A CA 1
ATOM 954 C C . LEU A 1 126 ? 9.724 -0.945 4.469 1.00 88.12 126 LEU A C 1
ATOM 956 O O . LEU A 1 126 ? 9.980 -0.098 3.614 1.00 88.12 126 LEU A O 1
ATOM 960 N N . VAL A 1 127 ? 10.394 -2.090 4.570 1.00 89.06 127 VAL A N 1
ATOM 961 C CA . VAL A 1 127 ? 11.483 -2.465 3.661 1.00 89.06 127 VAL A CA 1
ATOM 962 C C . VAL A 1 127 ? 10.941 -3.459 2.645 1.00 89.06 127 VAL A C 1
ATOM 964 O O . VAL A 1 127 ? 10.649 -4.602 2.991 1.00 89.06 127 VAL A O 1
ATOM 967 N N . LEU A 1 128 ? 10.777 -3.042 1.389 1.00 89.12 128 LEU A N 1
ATOM 968 C CA . LEU A 1 128 ? 10.304 -3.945 0.338 1.00 89.12 128 LEU A CA 1
ATOM 969 C C . LEU A 1 128 ? 11.329 -5.037 0.033 1.00 89.12 128 LEU A C 1
ATOM 971 O O . LEU A 1 128 ? 12.538 -4.799 0.041 1.00 89.12 128 LEU A O 1
ATOM 975 N N . LEU A 1 129 ? 10.834 -6.238 -0.263 1.00 84.69 129 LEU A N 1
ATOM 976 C CA . LEU A 1 129 ? 11.694 -7.333 -0.682 1.00 84.69 129 LEU A CA 1
ATOM 977 C C . LEU A 1 129 ? 12.281 -7.030 -2.068 1.00 84.69 129 LEU A C 1
ATOM 979 O O . LEU A 1 129 ? 11.529 -6.65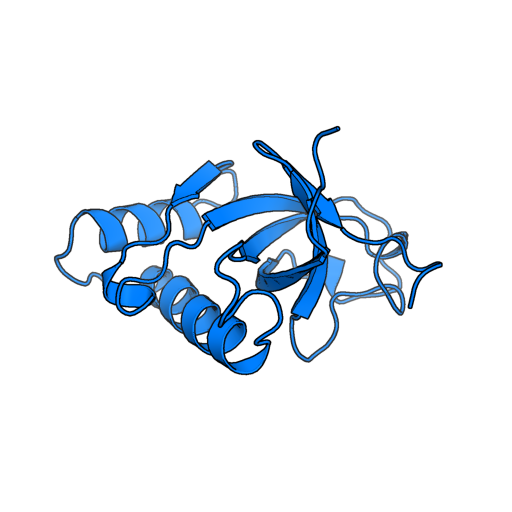9 -2.973 1.00 84.69 129 LEU A O 1
ATOM 983 N N . PRO A 1 130 ? 13.600 -7.204 -2.264 1.00 73.06 130 PRO A N 1
ATOM 984 C CA . PRO A 1 130 ? 14.206 -7.000 -3.567 1.00 73.06 130 PRO A CA 1
ATOM 985 C C . PRO A 1 130 ? 13.811 -8.119 -4.535 1.00 73.06 130 PRO A C 1
ATOM 987 O O . PRO A 1 130 ? 13.483 -9.234 -4.123 1.00 73.06 130 PRO A O 1
ATOM 990 N N . LYS A 1 131 ? 13.930 -7.832 -5.837 1.00 68.75 131 LYS A N 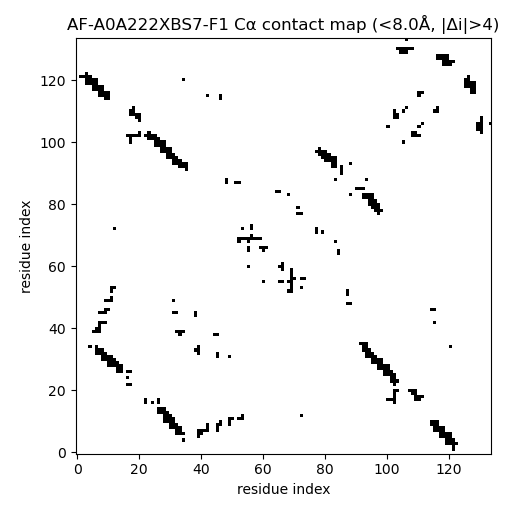1
ATOM 991 C CA . LYS A 1 131 ? 13.672 -8.755 -6.958 1.00 68.75 131 LYS A CA 1
ATOM 992 C C . LYS A 1 131 ? 14.215 -10.183 -6.771 1.00 68.75 131 LYS A C 1
ATOM 994 O O . LYS A 1 131 ? 13.612 -11.115 -7.279 1.00 68.75 131 LYS A O 1
ATOM 999 N N . THR A 1 132 ? 15.321 -10.371 -6.049 1.00 61.69 132 THR A N 1
ATOM 1000 C CA . THR A 1 132 ? 15.953 -11.684 -5.808 1.00 61.69 132 THR A CA 1
ATOM 1001 C C . THR A 1 132 ? 15.080 -12.670 -5.016 1.00 61.69 132 THR A C 1
ATOM 1003 O O . THR A 1 132 ? 15.362 -13.863 -5.032 1.00 61.69 132 THR A O 1
ATOM 1006 N N . TYR A 1 133 ? 14.048 -12.194 -4.312 1.00 57.41 133 TYR A N 1
ATOM 1007 C CA . TYR A 1 133 ? 13.175 -13.023 -3.468 1.00 57.41 133 TYR A CA 1
ATOM 1008 C C . TYR A 1 133 ? 11.787 -13.291 -4.074 1.00 57.41 133 TYR A C 1
ATOM 1010 O O . TYR A 1 133 ? 10.909 -13.776 -3.358 1.00 57.41 133 TYR A O 1
ATOM 1018 N N . TYR A 1 134 ? 11.593 -12.977 -5.360 1.00 53.31 134 TYR A N 1
ATOM 1019 C CA . TYR A 1 134 ? 10.373 -13.268 -6.120 1.00 53.31 134 TYR A CA 1
ATOM 1020 C C . TYR A 1 134 ? 10.603 -14.334 -7.187 1.00 53.31 134 TYR A C 1
ATOM 1022 O O . TYR A 1 134 ? 11.718 -14.374 -7.754 1.00 53.31 134 TYR A O 1
#

pLDDT: mean 89.66, std 9.09, range [43.22, 97.62]

Solvent-accessible surface area (backbone atoms only — not comparable to full-atom values): 7409 Å² total; per-residue (Å²): 132,88,80,52,50,80,23,39,27,15,56,46,45,62,46,74,58,38,62,33,59,88,38,70,62,76,39,54,32,30,38,31,36,34,83,44,84,89,52,16,71,36,65,65,61,38,42,57,34,24,53,56,54,48,52,28,57,82,45,83,76,85,44,70,62,53,43,48,50,12,51,49,71,64,39,89,84,57,77,53,78,45,74,49,51,41,87,65,53,78,67,49,71,32,40,38,32,52,47,75,46,35,8,76,46,31,54,92,21,16,62,49,94,83,34,60,45,54,25,33,43,47,102,88,46,78,47,66,57,50,38,90,80,105

Secondary structure (DSSP, 8-state):
-----EEEEEEEEE-GGGG-TT----EEEEEEE---TTTTT-HHHHHHHHHHHHHTTT---S-HHHHHHHHHHH-TT---EEEPPHHHHTS---EEEEEEE-GGGSGGGS--TT-EEEEEE-SS-EEEPPGGG-

Foldseek 3Di:
DFQFDKAKKFWLDWDPLQADLVFFDWTKTKIKAAPPPVCRHVLVLNVQLSPVLNCLLVDDDVDPQSVVSNVQNVDRPRFDKDWDDCVSNVNGTMIMGMDIDTLQFAAVSHQDPSRMFIFTDGPPDTGTHGNVVD

Sequence (134 aa):
MANAPLVFAAVVQANSALFDPAEATWAPAVLLYTTDPAHIRDGEWLRQVADRCAALRERRTGDRREDGLGFLLNEEESTFDIEVPPTLTGGVTAKILTTYLSPGTLPGGAIPAHRILAGLAWEKELVLLPKTYY